Protein AF-C3V8U6-F1 (afdb_monomer)

Mean predicted aligned error: 9.14 Å

Solvent-accessible surface area (backbone atoms only — not comparable to full-atom values): 6872 Å² total; per-residue (Å²): 137,90,54,61,68,58,54,50,29,50,52,47,37,48,53,50,52,52,52,51,47,44,50,62,77,66,28,90,83,67,74,57,60,90,40,48,73,63,55,36,45,42,94,59,98,56,77,76,44,52,65,40,73,44,30,81,65,60,92,86,60,45,64,70,31,73,47,29,43,42,50,41,84,76,35,69,64,44,56,35,56,76,68,35,91,45,75,67,48,30,52,55,44,61,71,66,60,78,50,56,67,75,75,75,96,63,82,75,82,87,81,132

Foldseek 3Di:
DPCVLVVLLVVLVVVVVVVQVCCLVPVPVVADLAFFPRAHEDQDPDPPQAWDWAQPDPSPRTDTHIHGYDYSCPDVLVVLVVPAPDPVSSVVSVVPDDRGDDDPPDPPPPDD

Radius of gyration: 16.35 Å; Cα contacts (8 Å, |Δi|>4): 116; chains: 1; bounding box: 36×38×50 Å

Nearest PDB structures (foldseek):
  5a5g-assembly1_A  TM=9.973E-01  e=7.285E-13  Tepidanaerobacter acetatoxydans Re1
  5a5g-assembly1_B  TM=9.977E-01  e=9.486E-13  Tepidanaerobacter acetatoxydans Re1
  4ioj-assembly1_A  TM=9.973E-01  e=2.728E-12  Moorella thermoacetica ATCC 39073
  7c11-assembly2_N  TM=9.955E-01  e=2.749E-11  Methylorubrum extorquens CM4
  7c11-assembly2_M  TM=9.937E-01  e=3.351E-11  Methylorubrum extorquens CM4

Secondary structure (DSSP, 8-state):
--SHHHHHHHHHHHHHHHHHHHHHTT-TT---GGGB---EEESS--SGGGSEEES-SSTTS---EEE-EEEGGGSHHHHHHHH-SSHHHHHHHHTT---B-PPPS-------

Structure (mmCIF, N/CA/C/O backbone):
data_AF-C3V8U6-F1
#
_entry.id   AF-C3V8U6-F1
#
loop_
_atom_site.group_PDB
_atom_site.id
_atom_site.type_symbol
_atom_site.label_atom_id
_atom_site.label_alt_id
_atom_site.label_comp_id
_atom_site.label_asym_id
_atom_site.label_entity_id
_atom_site.label_seq_id
_atom_site.pdbx_PDB_ins_code
_atom_site.Cartn_x
_atom_site.Cartn_y
_atom_site.Cartn_z
_atom_site.occupancy
_atom_site.B_iso_or_equiv
_atom_site.auth_seq_id
_atom_site.auth_comp_id
_atom_site.auth_asym_id
_atom_site.auth_atom_id
_atom_site.pdbx_PDB_model_num
ATOM 1 N N . PHE A 1 1 ? 17.913 5.427 -17.043 1.00 55.41 1 PHE A N 1
ATOM 2 C CA . PHE A 1 1 ? 16.803 5.213 -16.097 1.00 55.41 1 PHE A CA 1
ATOM 3 C C . PHE A 1 1 ? 15.525 5.514 -16.863 1.00 55.41 1 PHE A C 1
ATOM 5 O O . PHE A 1 1 ? 15.344 6.649 -17.277 1.00 55.41 1 PHE A O 1
ATOM 12 N N . THR A 1 2 ? 14.731 4.498 -17.187 1.00 65.31 2 THR A N 1
ATOM 13 C CA . THR A 1 2 ? 13.635 4.552 -18.181 1.00 65.31 2 THR A CA 1
ATOM 14 C C . THR A 1 2 ? 12.262 4.870 -17.580 1.00 65.31 2 THR A C 1
ATOM 16 O O . THR A 1 2 ? 11.266 4.854 -18.290 1.00 65.31 2 THR A O 1
ATOM 19 N N . GLY A 1 3 ? 12.202 5.204 -16.285 1.00 70.88 3 GLY A N 1
ATOM 20 C CA . GLY A 1 3 ? 10.948 5.476 -15.571 1.00 70.88 3 GLY A CA 1
ATOM 21 C C . GLY A 1 3 ? 10.321 4.249 -14.897 1.00 70.88 3 GLY A C 1
ATOM 22 O O . GLY A 1 3 ? 9.263 4.372 -14.288 1.00 70.88 3 GLY A O 1
ATOM 23 N N . ASP A 1 4 ? 10.989 3.094 -14.936 1.00 72.38 4 ASP A N 1
ATOM 24 C CA . ASP A 1 4 ? 10.472 1.826 -14.400 1.00 72.38 4 ASP A CA 1
ATOM 25 C C . ASP A 1 4 ? 10.136 1.908 -12.900 1.00 72.38 4 ASP A C 1
ATOM 27 O O . ASP A 1 4 ? 9.095 1.425 -12.462 1.00 72.38 4 ASP A O 1
ATOM 31 N N . PHE A 1 5 ? 10.943 2.628 -12.114 1.00 74.25 5 PHE A N 1
ATOM 32 C CA . PHE A 1 5 ? 10.674 2.857 -10.688 1.00 74.25 5 PHE A CA 1
ATOM 33 C C . PHE A 1 5 ? 9.403 3.671 -10.437 1.00 74.25 5 PHE A C 1
ATOM 35 O O . PHE A 1 5 ? 8.665 3.382 -9.496 1.00 74.25 5 PHE A O 1
ATOM 42 N N . HIS A 1 6 ? 9.100 4.647 -11.296 1.00 77.75 6 HIS A N 1
ATOM 43 C CA . HIS A 1 6 ? 7.857 5.408 -11.191 1.00 77.75 6 HIS A CA 1
ATOM 44 C C . HIS A 1 6 ? 6.644 4.541 -11.531 1.00 77.75 6 HIS A C 1
ATOM 46 O O . HIS A 1 6 ? 5.625 4.640 -10.851 1.00 77.75 6 HIS A O 1
ATOM 52 N N . ALA A 1 7 ? 6.755 3.665 -12.534 1.00 79.62 7 ALA A N 1
ATOM 53 C CA . ALA A 1 7 ? 5.686 2.737 -12.895 1.00 79.62 7 ALA A CA 1
ATOM 54 C C . ALA A 1 7 ? 5.413 1.714 -11.778 1.00 79.62 7 ALA A C 1
ATOM 56 O O . ALA A 1 7 ? 4.258 1.490 -11.415 1.00 79.62 7 ALA A O 1
ATOM 57 N N . ILE A 1 8 ? 6.469 1.150 -11.182 1.00 78.81 8 ILE A N 1
ATOM 58 C CA . ILE A 1 8 ? 6.370 0.223 -10.044 1.00 78.81 8 ILE A CA 1
ATOM 59 C C . ILE A 1 8 ? 5.762 0.930 -8.831 1.00 78.81 8 ILE A C 1
ATOM 61 O O . ILE A 1 8 ? 4.830 0.409 -8.216 1.00 78.81 8 ILE A O 1
ATOM 65 N N . GLY A 1 9 ? 6.230 2.144 -8.526 1.00 79.50 9 GLY A N 1
ATOM 66 C CA . GLY A 1 9 ? 5.693 2.941 -7.428 1.00 79.50 9 GLY A CA 1
ATOM 67 C C . GLY A 1 9 ? 4.214 3.285 -7.614 1.00 79.50 9 GLY A C 1
ATOM 68 O O . GLY A 1 9 ? 3.418 3.160 -6.683 1.00 79.50 9 GLY A O 1
ATOM 69 N N . ALA A 1 10 ? 3.817 3.647 -8.837 1.00 82.50 10 ALA A N 1
ATOM 70 C CA . ALA A 1 10 ? 2.424 3.906 -9.181 1.00 82.50 10 ALA A CA 1
ATOM 71 C C . ALA A 1 10 ? 1.550 2.653 -9.023 1.00 82.50 10 ALA A C 1
ATOM 73 O O . ALA A 1 10 ? 0.466 2.748 -8.454 1.00 82.50 10 ALA A O 1
ATOM 74 N N . ALA A 1 11 ? 2.018 1.481 -9.463 1.00 82.12 11 ALA A N 1
ATOM 75 C CA . ALA A 1 11 ? 1.281 0.225 -9.322 1.00 82.12 11 ALA A CA 1
ATOM 76 C C . ALA A 1 11 ? 1.091 -0.182 -7.849 1.00 82.12 11 ALA A C 1
ATOM 78 O O . ALA A 1 11 ? -0.018 -0.532 -7.443 1.00 82.12 11 ALA A O 1
ATOM 79 N N . ASN A 1 12 ? 2.145 -0.083 -7.033 1.00 85.25 12 ASN A N 1
ATOM 80 C CA . ASN A 1 12 ? 2.086 -0.386 -5.601 1.00 85.25 12 ASN A CA 1
ATOM 81 C C . ASN A 1 12 ? 1.099 0.534 -4.864 1.00 85.25 12 ASN A C 1
ATOM 83 O O . ASN A 1 12 ? 0.270 0.076 -4.074 1.00 85.25 12 ASN A O 1
ATOM 87 N N . ASN A 1 13 ? 1.165 1.836 -5.153 1.00 86.19 13 ASN A N 1
ATOM 88 C CA . ASN A 1 13 ? 0.293 2.830 -4.531 1.00 86.19 13 ASN A CA 1
ATOM 89 C C . ASN A 1 13 ? -1.149 2.748 -5.045 1.00 86.19 13 ASN A C 1
ATOM 91 O O . ASN A 1 13 ? -2.075 3.000 -4.276 1.00 86.19 13 ASN A O 1
ATOM 95 N N . LEU A 1 14 ? -1.358 2.345 -6.303 1.00 85.94 14 LEU A N 1
ATOM 96 C CA . LEU A 1 14 ? -2.687 2.055 -6.836 1.00 85.94 14 LEU A CA 1
ATOM 97 C C . LEU A 1 14 ? -3.342 0.893 -6.080 1.00 85.94 14 LEU A C 1
ATOM 99 O O . LEU A 1 14 ? -4.506 1.005 -5.707 1.00 85.94 14 LEU A O 1
ATOM 103 N N . LEU A 1 15 ? -2.603 -0.187 -5.804 1.00 84.56 15 LEU A N 1
ATOM 104 C CA . LEU A 1 15 ? -3.119 -1.318 -5.028 1.00 84.56 15 LEU A CA 1
ATOM 105 C C . LEU A 1 15 ? -3.519 -0.898 -3.606 1.00 84.56 15 LEU A C 1
ATOM 107 O O . LEU A 1 15 ? -4.611 -1.239 -3.156 1.00 84.56 15 LEU A O 1
ATOM 111 N N . ALA A 1 16 ? -2.686 -0.093 -2.939 1.00 86.81 16 ALA A N 1
ATOM 112 C CA . ALA A 1 16 ? -3.012 0.467 -1.626 1.00 86.81 16 ALA A CA 1
ATOM 113 C C . ALA A 1 16 ? -4.279 1.346 -1.674 1.00 86.81 16 ALA A C 1
ATOM 115 O O . ALA A 1 16 ? -5.174 1.199 -0.847 1.00 86.81 16 ALA A O 1
ATOM 116 N N . ALA A 1 17 ? -4.401 2.215 -2.683 1.00 87.62 17 ALA A N 1
ATOM 117 C CA . ALA A 1 17 ? -5.578 3.065 -2.857 1.00 87.62 17 ALA A CA 1
ATOM 118 C C . ALA A 1 17 ? -6.855 2.256 -3.140 1.00 87.62 17 ALA A C 1
ATOM 120 O O . ALA A 1 17 ? -7.919 2.574 -2.610 1.00 87.62 17 ALA A O 1
ATOM 121 N N . MET A 1 18 ? -6.763 1.199 -3.954 1.00 86.75 18 MET A N 1
ATOM 122 C CA . MET A 1 18 ? -7.888 0.301 -4.227 1.00 86.75 18 MET A CA 1
ATOM 123 C C . MET A 1 18 ? -8.327 -0.462 -2.975 1.00 86.75 18 MET A C 1
ATOM 125 O O . MET A 1 18 ? -9.528 -0.622 -2.768 1.00 86.75 18 MET A O 1
ATOM 129 N N . LEU A 1 19 ? -7.379 -0.893 -2.139 1.00 85.94 19 LEU A N 1
ATOM 130 C CA . LEU A 1 19 ? -7.658 -1.569 -0.874 1.00 85.94 19 LEU A CA 1
ATOM 131 C C . LEU A 1 19 ? -8.443 -0.663 0.084 1.00 85.94 19 LEU A C 1
ATOM 133 O O . LEU A 1 19 ? -9.520 -1.041 0.541 1.00 85.94 19 LEU A O 1
ATOM 137 N N . ASP A 1 20 ? -7.953 0.554 0.326 1.00 85.44 20 ASP A N 1
ATOM 138 C CA . ASP A 1 20 ? -8.624 1.507 1.216 1.00 85.44 20 ASP A CA 1
ATOM 139 C C . ASP A 1 20 ? -9.991 1.940 0.660 1.00 85.44 20 ASP A C 1
ATOM 141 O O . ASP A 1 20 ? -10.970 2.053 1.403 1.00 85.44 20 ASP A O 1
ATOM 145 N N . ASN A 1 21 ? -10.103 2.105 -0.664 1.00 87.94 21 ASN A N 1
ATOM 146 C CA . ASN A 1 21 ? -11.383 2.388 -1.310 1.00 87.94 21 ASN A CA 1
ATOM 147 C C . ASN A 1 21 ? -12.376 1.223 -1.166 1.00 87.94 21 ASN A C 1
ATOM 149 O O . ASN A 1 21 ? -13.547 1.464 -0.890 1.00 87.94 21 ASN A O 1
ATOM 153 N N . HIS A 1 22 ? -11.935 -0.032 -1.302 1.00 86.88 22 HIS A N 1
ATOM 154 C CA . HIS A 1 22 ? -12.797 -1.205 -1.104 1.00 86.88 22 HIS A CA 1
ATOM 155 C C . HIS A 1 22 ? -13.362 -1.266 0.318 1.00 86.88 22 HIS A C 1
ATOM 157 O O . HIS A 1 22 ? -14.552 -1.521 0.516 1.00 86.88 22 HIS A O 1
ATOM 163 N N . ILE A 1 23 ? -12.524 -0.975 1.315 1.00 85.94 23 ILE A N 1
ATOM 164 C CA . ILE A 1 23 ? -12.947 -0.922 2.717 1.00 85.94 23 ILE A CA 1
ATOM 165 C C . ILE A 1 23 ? -13.976 0.199 2.915 1.00 85.94 23 ILE A C 1
ATOM 167 O O . ILE A 1 23 ? -15.014 -0.016 3.539 1.00 85.94 23 ILE A O 1
ATOM 171 N N . LYS A 1 24 ? -13.736 1.377 2.332 1.00 84.94 24 LYS A N 1
ATOM 172 C CA . LYS A 1 24 ? -14.646 2.525 2.427 1.00 84.94 24 LYS A CA 1
ATOM 173 C C . LYS A 1 24 ? -16.006 2.288 1.757 1.00 84.94 24 LYS A C 1
ATOM 175 O O . LYS A 1 24 ? -17.023 2.718 2.287 1.00 84.94 24 LYS A O 1
ATOM 180 N N . GLN A 1 25 ? -16.037 1.625 0.601 1.00 85.69 25 GLN A N 1
ATOM 181 C CA . GLN A 1 25 ? -17.248 1.456 -0.222 1.00 85.69 25 GLN A CA 1
ATOM 182 C C . GLN A 1 25 ? -18.216 0.376 0.292 1.00 85.69 25 GLN A C 1
ATOM 184 O O . GLN A 1 25 ? -19.279 0.185 -0.290 1.00 85.69 25 GLN A O 1
ATOM 189 N N . GLY A 1 26 ? -17.881 -0.327 1.376 1.00 82.75 26 GLY A N 1
ATOM 190 C CA . GLY A 1 26 ? -18.760 -1.346 1.958 1.00 82.75 26 GLY A CA 1
ATOM 191 C C . GLY A 1 26 ? -18.032 -2.561 2.515 1.00 82.75 26 GLY A C 1
ATOM 192 O O . GLY A 1 26 ? -18.664 -3.381 3.175 1.00 82.75 26 GLY A O 1
ATOM 193 N N . ASN A 1 27 ? -16.717 -2.670 2.287 1.00 84.38 27 ASN A N 1
ATOM 194 C CA . ASN A 1 27 ? -15.867 -3.726 2.828 1.00 84.38 27 ASN A CA 1
ATOM 195 C C . ASN A 1 27 ? -16.478 -5.131 2.668 1.00 84.38 27 ASN A C 1
ATOM 197 O O . ASN A 1 27 ? -16.568 -5.901 3.625 1.00 84.38 27 ASN A O 1
ATOM 201 N N . GLU A 1 28 ? -16.909 -5.478 1.454 1.00 83.06 28 GLU A N 1
ATOM 202 C CA . GLU A 1 28 ? -17.591 -6.755 1.171 1.00 83.06 28 GLU A CA 1
ATOM 203 C C . GLU A 1 28 ? -16.738 -7.977 1.555 1.00 83.06 28 GLU A C 1
ATOM 205 O O . GLU A 1 28 ? -17.257 -9.024 1.938 1.00 83.06 28 GLU A O 1
ATOM 210 N N . LEU A 1 29 ? -15.412 -7.810 1.515 1.00 80.69 29 LEU A N 1
ATOM 211 C CA . LEU A 1 29 ? -14.417 -8.823 1.878 1.00 80.69 29 LEU A CA 1
ATOM 212 C C . LEU A 1 29 ? -14.132 -8.876 3.389 1.00 80.69 29 LEU A C 1
ATOM 214 O O . LEU A 1 29 ? -13.322 -9.693 3.821 1.00 80.69 29 LEU A O 1
ATOM 218 N N . LYS A 1 30 ? -14.786 -8.024 4.192 1.00 83.00 30 LYS A N 1
ATOM 219 C CA . LYS A 1 30 ? -14.628 -7.918 5.653 1.00 83.00 30 LYS A CA 1
ATOM 220 C C . LYS A 1 30 ? -13.162 -7.833 6.085 1.00 83.00 30 LYS A C 1
ATOM 222 O O . LYS A 1 30 ? -12.735 -8.480 7.040 1.00 83.00 30 LYS A O 1
ATOM 227 N N . ILE A 1 31 ? -12.394 -7.029 5.360 1.00 83.12 31 ILE A N 1
ATOM 228 C CA . ILE A 1 31 ? -10.984 -6.775 5.626 1.00 83.12 31 ILE A CA 1
ATOM 229 C C . ILE A 1 31 ? -10.873 -6.004 6.938 1.00 83.12 31 ILE A C 1
ATOM 231 O O . ILE A 1 31 ? -11.514 -4.968 7.122 1.00 83.12 31 ILE A O 1
ATOM 235 N N . ASP A 1 32 ? -10.056 -6.520 7.849 1.00 83.44 32 ASP A N 1
ATOM 236 C CA . ASP A 1 32 ? -9.675 -5.819 9.068 1.00 83.44 32 ASP A CA 1
ATOM 237 C C . ASP A 1 32 ? -8.508 -4.882 8.747 1.00 83.44 32 ASP A C 1
ATOM 239 O O . ASP A 1 32 ? -7.429 -5.336 8.359 1.00 83.44 32 ASP A O 1
ATOM 243 N N . ALA A 1 33 ? -8.721 -3.577 8.919 1.00 81.06 33 ALA A N 1
ATOM 244 C CA . ALA A 1 33 ? -7.720 -2.558 8.622 1.00 81.06 33 ALA A CA 1
ATOM 245 C C . ALA A 1 33 ? -6.430 -2.729 9.446 1.00 81.06 33 ALA A C 1
ATOM 247 O O . ALA A 1 33 ? -5.356 -2.350 8.988 1.00 81.06 33 ALA A O 1
ATOM 248 N N . LYS A 1 34 ? -6.505 -3.377 10.619 1.00 81.88 34 LYS A N 1
ATOM 249 C CA . LYS A 1 34 ? -5.337 -3.700 11.458 1.00 81.88 34 LYS A CA 1
ATOM 250 C C . LYS A 1 34 ? -4.509 -4.875 10.933 1.00 81.88 34 LYS A C 1
ATOM 252 O O . LYS A 1 34 ? -3.425 -5.135 11.445 1.00 81.88 34 LYS A O 1
ATOM 257 N N . LYS A 1 35 ? -5.029 -5.625 9.957 1.00 82.88 35 LYS A N 1
ATOM 258 C CA . LYS A 1 35 ? -4.386 -6.814 9.365 1.00 82.88 35 LYS A CA 1
ATOM 259 C C . LYS A 1 35 ? -3.871 -6.583 7.954 1.00 82.88 35 LYS A C 1
ATOM 261 O O . LYS A 1 35 ? -3.433 -7.531 7.295 1.00 82.88 35 LYS A O 1
ATOM 266 N N . ILE A 1 36 ? -3.958 -5.345 7.484 1.00 84.19 36 ILE A N 1
ATOM 267 C CA . ILE A 1 36 ? -3.359 -4.935 6.226 1.00 84.19 36 ILE A CA 1
ATOM 268 C C . ILE A 1 36 ? -1.849 -4.954 6.431 1.00 84.19 36 ILE A C 1
ATOM 270 O O . ILE A 1 36 ? -1.306 -4.208 7.239 1.00 84.19 36 ILE A O 1
ATOM 274 N N . THR A 1 37 ? -1.181 -5.852 5.718 1.00 81.50 37 THR A N 1
ATOM 275 C CA . THR A 1 37 ? 0.284 -5.937 5.690 1.00 81.50 37 THR A CA 1
ATOM 276 C C . THR A 1 37 ? 0.863 -5.143 4.527 1.00 81.50 37 THR A C 1
ATOM 278 O O . THR A 1 37 ? 2.068 -4.912 4.480 1.00 81.50 37 THR A O 1
ATOM 281 N N . TRP A 1 38 ? 0.010 -4.734 3.584 1.00 84.50 38 TRP A N 1
ATOM 282 C CA . TRP A 1 38 ? 0.406 -3.946 2.431 1.00 84.50 38 TRP A CA 1
ATOM 283 C C . TRP A 1 38 ? 0.750 -2.512 2.823 1.00 84.50 38 TRP A C 1
ATOM 285 O O . TRP A 1 38 ? -0.074 -1.807 3.402 1.00 84.50 38 TRP A O 1
ATOM 295 N N . ARG A 1 39 ? 1.957 -2.081 2.455 1.00 85.06 39 ARG A N 1
ATOM 296 C CA . ARG A 1 39 ? 2.484 -0.741 2.722 1.00 85.06 39 ARG A CA 1
ATOM 297 C C . ARG A 1 39 ? 2.575 0.061 1.432 1.00 85.06 39 ARG A C 1
ATOM 299 O O . ARG A 1 39 ? 2.793 -0.482 0.343 1.00 85.06 39 ARG A O 1
ATOM 306 N N . ARG A 1 40 ? 2.418 1.377 1.537 1.00 86.75 40 ARG A N 1
ATOM 307 C CA . ARG A 1 40 ? 2.653 2.282 0.403 1.00 86.75 40 ARG A CA 1
ATOM 308 C C . ARG A 1 40 ? 4.144 2.361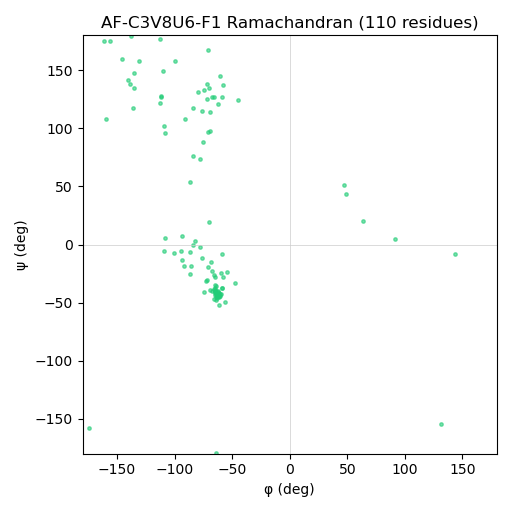 0.091 1.00 86.75 40 ARG A C 1
ATOM 310 O O . ARG A 1 40 ? 4.976 1.916 0.876 1.00 86.75 40 ARG A O 1
ATOM 317 N N . CYS A 1 41 ? 4.503 2.923 -1.058 1.00 83.62 41 CYS A N 1
ATOM 318 C CA . CYS A 1 41 ? 5.910 3.117 -1.387 1.00 83.62 41 CYS A CA 1
ATOM 319 C C . CYS A 1 41 ? 6.205 4.498 -1.953 1.00 83.62 41 CYS A C 1
ATOM 321 O O . CYS A 1 41 ? 5.399 5.095 -2.675 1.00 83.62 41 CYS A O 1
ATOM 323 N N . ILE A 1 42 ? 7.405 4.983 -1.656 1.00 83.12 42 ILE A N 1
ATOM 324 C CA . ILE A 1 42 ? 7.953 6.207 -2.227 1.00 83.12 42 ILE A CA 1
ATOM 325 C C . ILE A 1 42 ? 9.430 5.989 -2.548 1.00 83.12 42 ILE A C 1
ATOM 327 O O . ILE A 1 42 ? 10.169 5.381 -1.775 1.00 83.12 42 ILE A O 1
ATOM 331 N N . ASP A 1 43 ? 9.872 6.489 -3.699 1.00 78.38 43 ASP A N 1
ATOM 332 C CA . ASP A 1 43 ? 11.282 6.452 -4.100 1.00 78.38 43 ASP A CA 1
ATOM 333 C C . ASP A 1 43 ? 12.033 7.668 -3.534 1.00 78.38 43 ASP A C 1
ATOM 335 O O . ASP A 1 43 ? 12.599 8.486 -4.255 1.00 78.38 43 ASP A O 1
ATOM 339 N N . MET A 1 44 ? 11.930 7.846 -2.216 1.00 74.00 44 MET A N 1
ATOM 340 C CA . MET A 1 44 ? 12.604 8.893 -1.454 1.00 74.00 44 MET A CA 1
ATOM 341 C C . MET A 1 44 ? 13.074 8.311 -0.130 1.00 74.00 44 MET A C 1
ATOM 343 O O . MET A 1 44 ? 12.371 7.526 0.506 1.00 74.00 44 MET A O 1
ATOM 347 N N . ASN A 1 45 ? 14.264 8.717 0.311 1.00 75.88 45 ASN A N 1
ATOM 348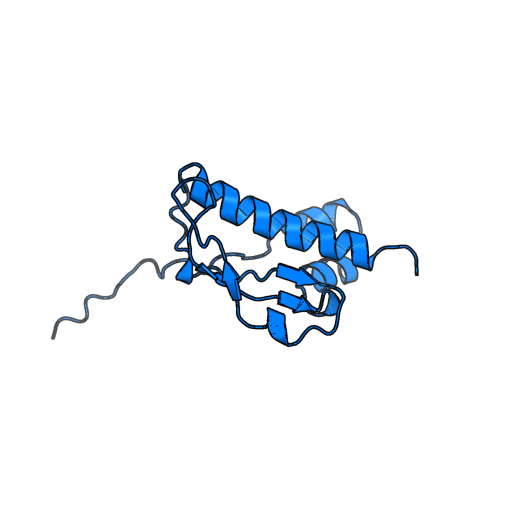 C CA . ASN A 1 45 ? 14.770 8.338 1.625 1.00 75.88 45 ASN A CA 1
ATOM 349 C C . ASN A 1 45 ? 14.105 9.194 2.710 1.00 75.88 45 ASN A C 1
ATOM 351 O O . ASN A 1 45 ? 14.715 10.111 3.263 1.00 75.88 45 ASN A O 1
ATOM 355 N N . ASP A 1 46 ? 12.835 8.902 2.978 1.00 78.31 46 ASP A N 1
ATOM 356 C CA . ASP A 1 46 ? 12.040 9.593 3.979 1.00 78.31 46 ASP A CA 1
ATOM 357 C C . ASP A 1 46 ? 11.777 8.688 5.185 1.00 78.31 46 ASP A C 1
ATOM 359 O O . ASP A 1 46 ? 10.922 7.801 5.186 1.00 78.31 46 ASP A O 1
ATOM 363 N N . ARG A 1 47 ? 12.532 8.926 6.260 1.00 80.75 47 ARG A N 1
ATOM 364 C CA . ARG A 1 47 ? 12.363 8.178 7.509 1.00 80.75 47 ARG A CA 1
ATOM 365 C C . ARG A 1 47 ? 11.075 8.527 8.255 1.00 80.75 47 ARG A C 1
ATOM 367 O O . ARG A 1 47 ? 10.705 7.767 9.149 1.00 80.75 47 ARG A O 1
ATOM 374 N N . GLN A 1 48 ? 10.458 9.676 7.972 1.00 81.25 48 GLN A N 1
ATOM 375 C CA . GLN A 1 48 ? 9.267 10.140 8.686 1.00 81.25 48 GLN A CA 1
ATOM 376 C C . GLN A 1 48 ? 8.044 9.304 8.316 1.00 81.25 48 GLN A C 1
ATOM 378 O O . GLN A 1 48 ? 7.191 9.060 9.160 1.00 81.25 48 GLN A O 1
ATOM 383 N N . LEU A 1 49 ? 8.010 8.781 7.091 1.00 86.50 49 LEU A N 1
ATOM 384 C CA . LEU A 1 49 ? 6.901 7.984 6.574 1.00 86.50 49 LEU A CA 1
ATOM 385 C C . LEU A 1 49 ? 6.942 6.510 6.996 1.00 86.50 49 LEU A C 1
ATOM 387 O O . LEU A 1 49 ? 6.090 5.721 6.591 1.00 86.50 49 LEU A O 1
ATOM 391 N N . ARG A 1 50 ? 7.921 6.112 7.819 1.00 82.31 50 ARG A N 1
ATOM 392 C CA . ARG A 1 50 ? 8.088 4.709 8.209 1.00 82.31 50 ARG A CA 1
ATOM 393 C C . ARG A 1 50 ? 6.912 4.194 9.039 1.00 82.31 50 ARG A C 1
ATOM 395 O O . ARG A 1 50 ? 6.572 3.033 8.894 1.00 82.31 50 ARG A O 1
ATOM 402 N N . ASN A 1 51 ? 6.304 5.031 9.878 1.00 85.62 51 ASN A N 1
ATOM 403 C CA . ASN A 1 51 ? 5.081 4.710 10.613 1.00 85.62 51 ASN A CA 1
ATOM 404 C C . ASN A 1 51 ? 4.158 5.923 10.527 1.00 85.62 51 ASN A C 1
ATOM 406 O O . ASN A 1 51 ? 4.519 6.999 11.006 1.00 85.62 51 ASN A O 1
ATOM 410 N N . VAL A 1 52 ? 2.994 5.751 9.919 1.00 88.94 52 VAL A N 1
ATOM 411 C CA . VAL A 1 52 ? 1.992 6.805 9.765 1.00 88.94 52 VAL A CA 1
ATOM 412 C C . VAL A 1 52 ? 0.634 6.280 10.200 1.00 88.94 52 VAL A C 1
ATOM 414 O O . VAL A 1 52 ?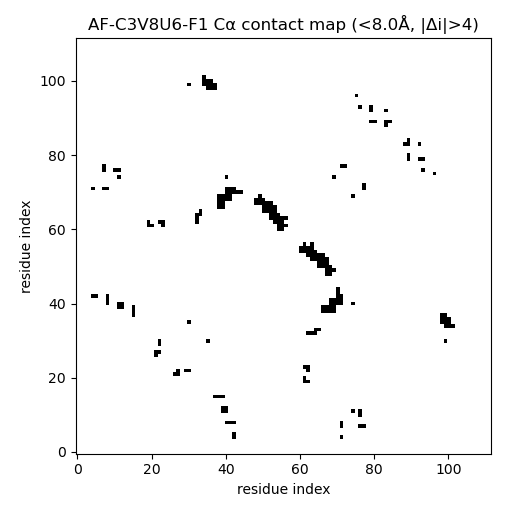 0.396 5.075 10.212 1.00 88.94 52 VAL A O 1
ATOM 417 N N . VAL A 1 53 ? -0.258 7.193 10.558 1.00 88.06 53 VAL A N 1
ATOM 418 C CA . VAL A 1 53 ? -1.681 6.890 10.686 1.00 88.06 53 VAL A CA 1
ATOM 419 C C . VAL A 1 53 ? -2.374 7.665 9.581 1.00 88.06 53 VAL A C 1
ATOM 421 O O . VAL A 1 53 ? -2.200 8.881 9.482 1.00 88.06 53 VAL A O 1
ATOM 424 N N . ASP A 1 54 ? -3.089 6.959 8.719 1.00 87.19 54 ASP A N 1
ATOM 425 C CA . ASP A 1 54 ? -3.825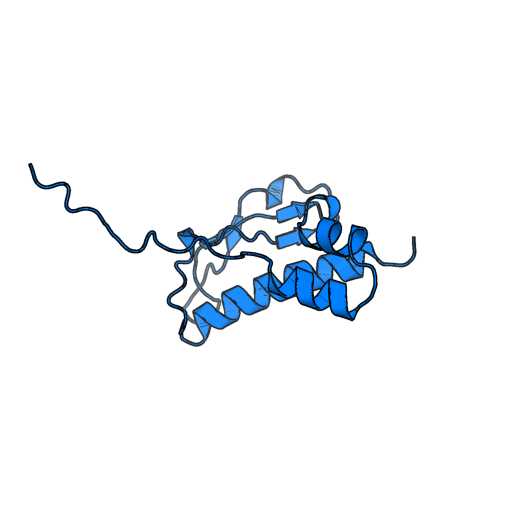 7.526 7.596 1.00 87.19 54 ASP A CA 1
ATOM 426 C C . ASP A 1 54 ? -5.338 7.368 7.799 1.00 87.19 54 ASP A C 1
ATOM 428 O O . ASP A 1 54 ? -5.795 6.869 8.830 1.00 87.19 54 ASP A O 1
ATOM 432 N N . GLY A 1 55 ? -6.130 7.907 6.865 1.00 80.81 55 GLY A N 1
ATOM 433 C CA . GLY A 1 55 ? -7.593 7.934 6.990 1.00 80.81 55 GLY A CA 1
ATOM 434 C C . GLY A 1 55 ? -8.091 8.763 8.180 1.00 80.81 55 GLY A C 1
ATOM 435 O O . GLY A 1 55 ? -9.206 8.553 8.649 1.00 80.81 55 GLY A O 1
ATOM 436 N N . LEU A 1 56 ? -7.247 9.668 8.689 1.00 76.75 56 LEU A N 1
ATOM 437 C CA . LEU A 1 56 ? -7.532 10.570 9.800 1.00 76.75 56 LEU A CA 1
ATOM 438 C C . LEU A 1 56 ? -8.445 11.712 9.344 1.00 76.75 56 LEU A C 1
ATOM 440 O O . LEU A 1 56 ? -7.934 12.752 8.952 1.00 76.75 56 LEU A O 1
ATOM 444 N N . ASP A 1 57 ? -9.762 11.525 9.407 1.00 74.38 57 ASP A N 1
ATOM 445 C CA . ASP A 1 57 ? -10.764 12.603 9.452 1.00 74.38 57 ASP A CA 1
ATOM 446 C C . ASP A 1 57 ? -12.178 11.999 9.661 1.00 74.38 57 ASP A C 1
ATOM 448 O O . ASP A 1 57 ? -12.327 10.880 10.163 1.00 74.38 57 ASP A O 1
ATOM 452 N N . GLY A 1 58 ? -13.229 12.737 9.292 1.00 67.31 58 GLY A N 1
ATOM 453 C CA . GLY A 1 58 ? -14.614 12.283 9.250 1.00 67.31 58 GLY A CA 1
ATOM 454 C C . GLY A 1 58 ? -14.900 11.159 8.243 1.00 67.31 58 GLY A C 1
ATOM 455 O O . GLY A 1 58 ? -14.051 10.687 7.491 1.00 67.31 58 GLY A O 1
ATOM 456 N N . SER A 1 59 ? -16.169 10.741 8.183 1.00 64.88 59 SER A N 1
ATOM 457 C CA . SER A 1 59 ? -16.645 9.600 7.376 1.00 64.88 59 SER A CA 1
ATOM 458 C C . SER A 1 59 ? -16.392 9.716 5.861 1.00 64.88 59 SER A C 1
ATOM 460 O O . SER A 1 59 ? -16.651 8.770 5.118 1.00 64.88 59 SER A O 1
ATOM 462 N N . GLY A 1 60 ? -15.932 10.879 5.387 1.00 70.38 60 GLY A N 1
ATOM 463 C CA . GLY A 1 60 ? -15.594 11.158 3.996 1.00 70.38 60 GLY A CA 1
ATOM 464 C C . GLY A 1 60 ? -14.174 10.761 3.591 1.00 70.38 60 GLY A C 1
ATOM 465 O O . GLY A 1 60 ? -13.953 10.574 2.396 1.00 70.38 60 GLY A O 1
ATOM 466 N N . ASP A 1 61 ? -13.245 10.562 4.529 1.00 71.56 61 ASP A N 1
ATOM 467 C CA . ASP A 1 61 ? -11.802 10.539 4.224 1.00 71.56 61 ASP A CA 1
ATOM 468 C C . ASP A 1 61 ? -11.149 9.156 4.327 1.00 71.56 61 ASP A C 1
ATOM 470 O O . ASP A 1 61 ? -10.020 8.962 3.880 1.00 71.56 61 ASP A O 1
ATOM 474 N N . GLY A 1 62 ? -11.896 8.150 4.790 1.00 74.38 62 GLY A N 1
ATOM 475 C CA . GLY A 1 62 ? -11.480 6.748 4.753 1.00 74.38 62 GLY A CA 1
ATOM 476 C C . GLY A 1 62 ? -11.661 6.039 6.086 1.00 74.38 62 GLY A C 1
ATOM 477 O O . GLY A 1 62 ? -12.526 6.395 6.883 1.00 74.38 62 GLY A O 1
ATOM 478 N N . VAL A 1 63 ? -10.864 4.992 6.295 1.00 80.00 63 VAL A N 1
ATOM 479 C CA . VAL A 1 63 ? -10.818 4.236 7.549 1.00 80.00 63 VAL A CA 1
ATOM 480 C C . VAL A 1 63 ? -9.475 4.484 8.208 1.00 80.00 63 VAL A C 1
ATOM 482 O O . VAL A 1 63 ? -8.441 4.273 7.582 1.00 80.00 63 VAL A O 1
ATOM 485 N N . VAL A 1 64 ? -9.509 4.908 9.472 1.00 86.31 64 VAL A N 1
ATOM 486 C CA . VAL A 1 64 ? -8.299 5.136 10.263 1.00 86.31 64 VAL A CA 1
ATOM 487 C C . VAL A 1 64 ? -7.541 3.824 10.428 1.00 86.31 64 VAL A C 1
ATOM 489 O O . VAL A 1 64 ? -8.078 2.868 11.002 1.00 86.31 64 VAL A O 1
ATOM 492 N N . ARG A 1 65 ? -6.287 3.783 9.975 1.00 84.75 65 ARG A N 1
ATOM 493 C CA . ARG A 1 65 ? -5.394 2.643 10.199 1.00 84.75 65 ARG A CA 1
ATOM 494 C C . ARG A 1 65 ? -3.946 3.075 10.375 1.00 84.75 65 ARG A C 1
ATOM 496 O O . ARG A 1 65 ? -3.547 4.177 10.016 1.00 84.75 65 ARG A O 1
ATOM 503 N N . GLU A 1 66 ? -3.169 2.186 10.979 1.00 85.12 66 GLU A N 1
ATOM 504 C CA . GLU A 1 66 ? -1.716 2.313 10.997 1.00 85.12 66 GLU A CA 1
ATOM 505 C C . GLU A 1 66 ? -1.174 1.815 9.651 1.00 85.12 66 GLU A C 1
ATOM 507 O O . GLU A 1 66 ? -1.551 0.742 9.175 1.00 85.12 66 GLU A O 1
ATOM 512 N N . ASP A 1 67 ? -0.304 2.606 9.030 1.00 86.25 67 ASP A N 1
ATOM 513 C CA . ASP A 1 67 ? 0.343 2.295 7.759 1.00 86.25 67 ASP A CA 1
ATOM 514 C C . ASP A 1 67 ? 1.836 2.676 7.796 1.00 86.25 67 ASP A C 1
ATOM 516 O O . ASP A 1 67 ? 2.378 3.178 8.787 1.00 86.25 67 ASP A O 1
ATOM 520 N N . GLY A 1 68 ? 2.552 2.441 6.704 1.00 85.00 68 GLY A N 1
ATOM 521 C CA . GLY A 1 68 ? 3.849 3.059 6.468 1.00 85.00 68 GLY A CA 1
ATOM 522 C C . GLY A 1 68 ? 4.249 3.014 5.009 1.00 85.00 68 GLY A C 1
ATOM 523 O O . GLY A 1 68 ? 3.574 2.413 4.177 1.00 85.00 68 GLY A O 1
ATOM 524 N N . PHE A 1 69 ? 5.372 3.660 4.725 1.00 82.25 69 PHE A N 1
ATOM 525 C CA . PHE A 1 69 ? 5.971 3.680 3.405 1.00 82.25 69 PHE A CA 1
ATOM 526 C C . PHE A 1 69 ? 7.282 2.903 3.404 1.00 82.25 69 PHE A C 1
ATOM 528 O O . PHE A 1 69 ? 8.177 3.182 4.205 1.00 82.25 69 PHE A O 1
ATOM 535 N N . ASP A 1 70 ? 7.400 1.975 2.460 1.00 78.62 70 ASP A N 1
ATOM 536 C CA . ASP A 1 70 ? 8.651 1.296 2.142 1.00 78.62 70 ASP A CA 1
ATOM 537 C C . ASP A 1 70 ? 9.303 1.918 0.899 1.00 78.62 70 ASP A C 1
ATOM 539 O O . ASP A 1 70 ? 8.660 2.562 0.064 1.00 78.62 70 ASP A O 1
ATOM 543 N N . ILE A 1 71 ? 10.615 1.732 0.759 1.00 69.06 71 ILE A N 1
ATOM 544 C CA . ILE A 1 71 ? 11.327 2.157 -0.450 1.00 69.06 71 ILE A CA 1
ATOM 545 C C . ILE A 1 71 ? 10.889 1.236 -1.594 1.00 69.06 71 ILE A C 1
ATOM 547 O O . ILE A 1 71 ? 10.868 0.020 -1.423 1.00 69.06 71 ILE A O 1
ATOM 551 N N . THR A 1 72 ? 10.583 1.791 -2.770 1.00 59.25 72 THR A N 1
ATOM 552 C CA . THR A 1 72 ? 10.047 1.070 -3.946 1.00 59.25 72 THR A CA 1
ATOM 553 C C . THR A 1 72 ? 10.805 -0.223 -4.298 1.00 59.25 72 THR A C 1
ATOM 555 O O . THR A 1 72 ? 10.194 -1.199 -4.727 1.00 59.25 72 THR A O 1
ATOM 558 N N . VAL A 1 73 ? 12.122 -0.274 -4.063 1.00 57.94 73 VAL A N 1
ATOM 559 C CA . VAL A 1 73 ? 12.961 -1.474 -4.274 1.00 57.94 73 VAL A CA 1
ATOM 560 C C . VAL A 1 73 ? 12.668 -2.644 -3.326 1.00 57.94 73 VAL A C 1
ATOM 562 O O . VAL A 1 73 ? 12.985 -3.777 -3.675 1.00 57.94 73 VAL A O 1
ATOM 565 N N . ALA A 1 74 ? 12.075 -2.401 -2.156 1.00 57.22 74 ALA A N 1
ATOM 566 C CA . ALA A 1 74 ? 11.682 -3.436 -1.197 1.00 57.22 74 ALA A CA 1
ATOM 567 C C . ALA A 1 74 ? 10.285 -4.020 -1.478 1.00 57.22 74 ALA A C 1
ATOM 569 O O . ALA A 1 74 ? 9.881 -4.972 -0.815 1.00 57.22 74 ALA A O 1
ATOM 570 N N . SER A 1 75 ? 9.544 -3.465 -2.445 1.00 62.53 75 SER A N 1
ATOM 571 C CA . SER A 1 75 ? 8.184 -3.909 -2.746 1.00 62.53 75 SER A CA 1
ATOM 572 C C . SER A 1 75 ? 8.180 -5.278 -3.433 1.00 62.53 75 SER A C 1
ATOM 574 O O . SER A 1 75 ? 8.938 -5.524 -4.376 1.00 62.53 75 SER A O 1
ATOM 576 N N . GLU A 1 76 ? 7.252 -6.149 -3.031 1.00 68.12 76 GLU A N 1
ATOM 577 C CA . GLU A 1 76 ? 6.951 -7.402 -3.736 1.00 68.12 76 GLU A CA 1
ATOM 578 C C . GLU A 1 76 ? 6.618 -7.170 -5.221 1.00 68.12 76 GLU A C 1
ATOM 580 O O . GLU A 1 76 ? 6.851 -8.048 -6.052 1.00 68.12 76 GLU A O 1
ATOM 585 N N . VAL A 1 77 ? 6.161 -5.964 -5.586 1.00 72.94 77 VAL A N 1
ATOM 586 C CA . VAL A 1 77 ? 5.948 -5.544 -6.979 1.00 72.94 77 VAL A CA 1
ATOM 587 C C . VAL A 1 77 ? 7.263 -5.540 -7.767 1.00 72.94 77 VAL A C 1
ATOM 589 O O . VAL A 1 77 ? 7.280 -5.990 -8.911 1.00 72.94 77 VAL A O 1
ATOM 592 N N . MET A 1 78 ? 8.378 -5.103 -7.169 1.00 74.69 78 MET A N 1
ATOM 593 C CA . MET A 1 78 ? 9.701 -5.136 -7.807 1.00 74.69 78 MET A CA 1
ATOM 594 C C . MET A 1 78 ? 10.184 -6.578 -7.995 1.00 74.69 78 MET A C 1
ATOM 596 O O . MET A 1 78 ? 10.711 -6.923 -9.049 1.00 74.69 78 MET A O 1
ATOM 600 N N . ALA A 1 79 ? 9.953 -7.452 -7.010 1.00 77.06 79 ALA A N 1
ATOM 601 C CA . ALA A 1 79 ? 10.276 -8.873 -7.137 1.00 77.06 79 ALA A CA 1
ATOM 602 C C . ALA A 1 79 ? 9.439 -9.550 -8.238 1.00 77.06 79 ALA A C 1
ATOM 604 O O . ALA A 1 79 ? 9.977 -10.302 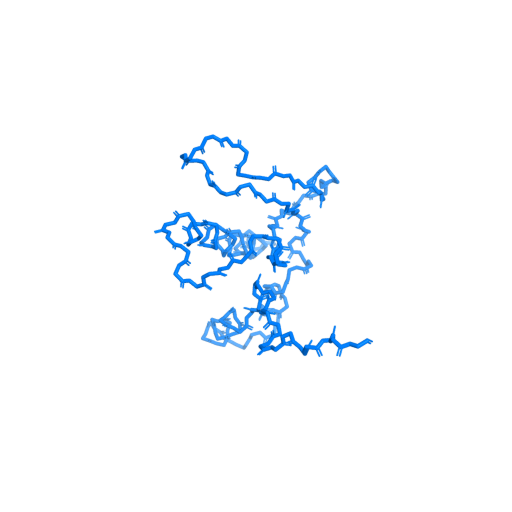-9.053 1.00 77.06 79 ALA A O 1
ATOM 605 N N . ALA A 1 80 ? 8.139 -9.247 -8.307 1.00 78.62 80 ALA A N 1
ATOM 606 C CA . ALA A 1 80 ? 7.261 -9.720 -9.372 1.00 78.62 80 ALA A CA 1
ATOM 607 C C . ALA A 1 80 ? 7.707 -9.207 -10.748 1.00 78.62 80 ALA A C 1
ATOM 609 O O . ALA A 1 80 ? 7.705 -9.983 -11.698 1.00 78.62 80 ALA A O 1
ATOM 610 N N . PHE A 1 81 ? 8.135 -7.944 -10.840 1.00 78.19 81 PHE A N 1
ATOM 611 C CA . PHE A 1 81 ? 8.668 -7.337 -12.059 1.00 78.19 81 PHE A CA 1
ATOM 612 C C . PHE A 1 81 ? 9.973 -7.999 -12.518 1.00 78.19 81 PHE A C 1
ATOM 614 O O . PHE A 1 81 ? 10.076 -8.399 -13.673 1.00 78.19 81 PHE A O 1
ATOM 621 N N . CYS A 1 82 ? 10.935 -8.199 -11.614 1.00 80.19 82 CY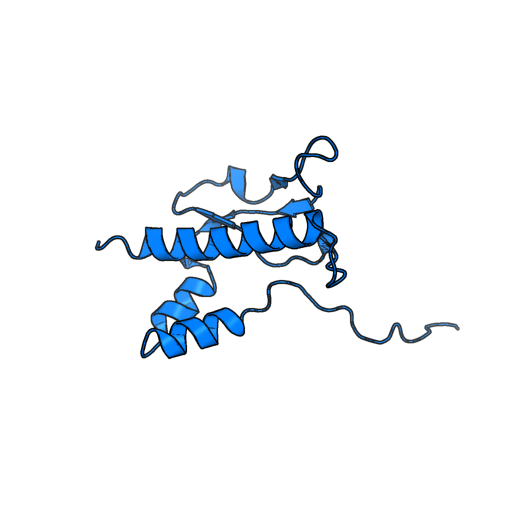S A N 1
ATOM 622 C CA . CYS A 1 82 ? 12.221 -8.830 -11.925 1.00 80.19 82 CYS A CA 1
ATOM 623 C C . CYS A 1 82 ? 12.105 -10.308 -12.331 1.00 80.19 82 CYS A C 1
ATOM 625 O O . CYS A 1 82 ? 12.985 -10.820 -13.018 1.00 80.19 82 CYS A O 1
ATOM 627 N N . LEU A 1 83 ? 11.058 -11.007 -11.880 1.00 83.62 83 LEU A N 1
ATOM 628 C CA . LEU A 1 83 ? 10.831 -12.430 -12.164 1.00 83.62 83 LEU A CA 1
ATOM 629 C 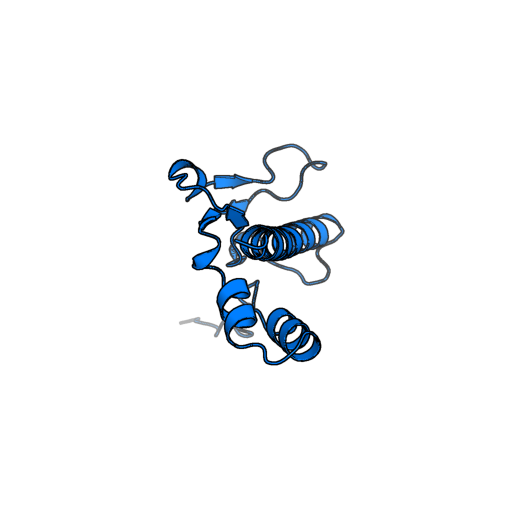C . LEU A 1 83 ? 9.806 -12.679 -13.278 1.00 83.62 83 LEU A C 1
ATOM 631 O O . LEU A 1 83 ? 9.604 -13.834 -13.662 1.00 83.62 83 LEU A O 1
ATOM 635 N N . ALA A 1 84 ? 9.127 -11.639 -13.763 1.00 83.50 84 ALA A N 1
ATOM 636 C CA . ALA A 1 84 ? 8.146 -11.773 -14.827 1.00 83.50 84 ALA A CA 1
ATOM 637 C C . ALA A 1 84 ? 8.840 -11.983 -16.175 1.00 83.50 84 ALA A C 1
ATOM 639 O O . ALA A 1 84 ? 9.770 -11.265 -16.533 1.00 83.50 84 ALA A O 1
ATOM 640 N N . SER A 1 85 ? 8.361 -12.963 -16.939 1.00 84.81 85 SER A N 1
ATOM 641 C CA . SER A 1 85 ? 8.860 -13.211 -18.303 1.00 84.81 85 SER A CA 1
ATOM 642 C C . SER A 1 85 ? 8.132 -12.373 -19.359 1.00 84.81 85 SER A C 1
ATOM 644 O O . SER A 1 85 ? 8.689 -12.080 -20.414 1.00 84.81 85 SER A O 1
ATOM 646 N N . ASP A 1 86 ? 6.893 -11.971 -19.072 1.00 86.69 86 ASP A N 1
ATOM 647 C CA . ASP A 1 86 ? 6.058 -11.131 -19.925 1.00 86.69 86 ASP A CA 1
ATOM 648 C C . ASP A 1 86 ? 4.995 -10.380 -19.094 1.00 86.69 86 ASP A C 1
ATOM 650 O O . ASP A 1 86 ? 4.856 -10.581 -17.883 1.00 86.69 86 ASP A O 1
ATOM 654 N N . ILE A 1 87 ? 4.230 -9.495 -19.742 1.00 78.25 87 ILE A N 1
ATOM 655 C CA . ILE A 1 87 ? 3.196 -8.683 -19.079 1.00 78.25 87 ILE A CA 1
ATOM 656 C C . ILE A 1 87 ? 2.037 -9.517 -18.506 1.00 78.25 87 ILE A C 1
ATOM 658 O O . ILE A 1 87 ? 1.412 -9.111 -17.524 1.00 78.25 87 ILE A O 1
ATOM 662 N N . SER A 1 88 ? 1.743 -10.677 -19.097 1.00 83.62 88 SER A N 1
ATOM 663 C CA . SER A 1 88 ? 0.684 -11.565 -18.617 1.00 83.62 88 SER A CA 1
ATOM 664 C C . SER A 1 88 ? 1.131 -12.288 -17.348 1.00 83.62 88 SER A C 1
ATOM 666 O O . SER A 1 88 ? 0.363 -12.358 -16.387 1.00 83.62 88 SER A O 1
ATOM 668 N N . ASP A 1 89 ? 2.385 -12.743 -17.298 1.00 84.00 89 ASP A N 1
ATOM 669 C CA . ASP A 1 89 ? 2.996 -13.315 -16.097 1.00 84.00 89 ASP A CA 1
ATOM 670 C C . ASP A 1 89 ? 3.119 -12.267 -14.985 1.00 84.00 89 ASP A C 1
ATOM 672 O O . ASP A 1 89 ? 2.755 -12.540 -13.841 1.00 84.00 89 ASP A O 1
ATOM 676 N N . LEU A 1 90 ? 3.516 -11.031 -15.315 1.00 78.75 90 LEU A N 1
ATOM 677 C CA . LEU A 1 90 ? 3.528 -9.927 -14.352 1.00 78.75 90 LEU A CA 1
ATOM 678 C C . LEU A 1 90 ? 2.140 -9.722 -13.734 1.00 78.75 90 LEU A C 1
ATOM 680 O O . LEU A 1 90 ? 2.005 -9.701 -12.512 1.00 78.75 90 LEU A O 1
ATOM 684 N N . LYS A 1 91 ? 1.089 -9.646 -14.560 1.00 76.12 91 LYS A N 1
ATOM 685 C CA . LYS A 1 91 ? -0.293 -9.506 -14.079 1.00 76.12 91 LYS A CA 1
ATOM 686 C C . LYS A 1 91 ? -0.714 -10.679 -13.189 1.00 76.12 91 LYS A C 1
ATOM 688 O O . LYS A 1 91 ? -1.334 -10.462 -12.149 1.00 76.12 91 LYS A O 1
ATOM 693 N N . ALA A 1 92 ? -0.363 -11.909 -13.564 1.00 83.38 92 ALA A N 1
ATOM 694 C CA . ALA A 1 92 ? -0.672 -13.097 -12.773 1.00 83.38 92 ALA A CA 1
ATOM 695 C C . ALA A 1 92 ? 0.072 -13.114 -11.427 1.00 83.38 92 ALA A C 1
ATOM 697 O O . ALA A 1 92 ? -0.501 -13.521 -10.420 1.00 83.38 92 ALA A O 1
ATOM 698 N N . ARG A 1 93 ? 1.330 -12.658 -11.389 1.00 82.88 93 ARG A N 1
ATOM 699 C CA . AR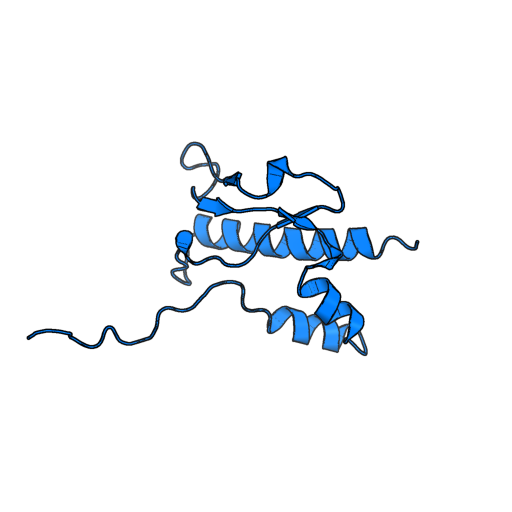G A 1 93 ? 2.122 -12.517 -10.158 1.00 82.88 93 ARG A CA 1
ATOM 700 C C . ARG A 1 93 ? 1.541 -11.456 -9.238 1.00 82.88 93 ARG A C 1
ATOM 702 O O . ARG A 1 93 ? 1.346 -11.748 -8.065 1.00 82.88 93 ARG A O 1
ATOM 709 N N . LEU A 1 94 ? 1.202 -10.284 -9.777 1.00 78.06 94 LEU A N 1
ATOM 710 C CA . LEU A 1 94 ? 0.549 -9.218 -9.015 1.00 78.06 94 LEU A CA 1
ATOM 711 C C . LEU A 1 94 ? -0.786 -9.689 -8.421 1.00 78.06 94 LEU A C 1
ATOM 713 O O . LEU A 1 94 ? -1.087 -9.376 -7.278 1.00 78.06 94 LEU A O 1
ATOM 717 N N . GLY A 1 95 ? -1.550 -10.510 -9.148 1.00 78.25 95 GLY A N 1
ATOM 718 C CA . GLY A 1 95 ? -2.790 -11.106 -8.638 1.00 78.25 95 GLY A CA 1
ATOM 719 C C . GLY A 1 95 ? -2.608 -12.153 -7.529 1.00 78.25 95 GLY A C 1
ATOM 720 O O . GLY A 1 95 ? -3.582 -12.495 -6.867 1.00 78.25 95 GLY A O 1
ATOM 721 N N . ARG A 1 96 ? -1.390 -12.671 -7.317 1.00 81.00 96 ARG A N 1
ATOM 722 C CA . ARG A 1 96 ? -1.061 -13.613 -6.230 1.00 81.00 96 ARG A CA 1
ATOM 723 C C . ARG A 1 96 ? -0.518 -12.926 -4.976 1.00 81.00 96 ARG A C 1
ATOM 725 O O . ARG A 1 96 ? -0.288 -13.611 -3.983 1.00 81.00 96 ARG A O 1
ATOM 732 N N . ILE A 1 97 ? -0.288 -11.615 -5.024 1.00 80.19 97 ILE A N 1
ATOM 733 C CA . ILE A 1 97 ? 0.207 -10.844 -3.883 1.00 80.19 97 ILE A CA 1
ATOM 734 C C . ILE A 1 97 ? -0.850 -10.849 -2.777 1.00 80.19 97 ILE A C 1
ATOM 736 O O . ILE A 1 97 ? -2.014 -10.510 -2.998 1.00 80.19 97 ILE A O 1
ATOM 740 N N . ILE A 1 98 ? -0.433 -11.235 -1.573 1.00 76.75 98 ILE A N 1
ATOM 741 C CA . ILE A 1 98 ? -1.298 -11.276 -0.397 1.00 76.75 98 ILE A CA 1
ATOM 742 C C . ILE A 1 98 ? -1.198 -9.922 0.307 1.00 76.75 98 ILE A C 1
ATOM 744 O O . ILE A 1 98 ? -0.194 -9.603 0.932 1.00 76.75 98 ILE A O 1
ATOM 748 N N . VAL A 1 99 ? -2.261 -9.124 0.212 1.00 77.50 99 VAL A N 1
ATOM 749 C CA . VAL A 1 99 ? -2.318 -7.765 0.789 1.00 77.50 99 VAL A CA 1
ATOM 750 C C . VAL A 1 99 ? -2.884 -7.711 2.213 1.00 77.50 99 VAL A C 1
ATOM 752 O O . VAL A 1 99 ? -2.689 -6.729 2.930 1.00 77.50 99 VAL A O 1
ATOM 755 N N . VAL A 1 100 ? -3.599 -8.760 2.627 1.00 75.12 100 VAL A N 1
ATOM 756 C CA . VAL A 1 100 ? -4.281 -8.859 3.923 1.00 75.12 100 VAL A CA 1
ATOM 757 C C . VAL A 1 100 ? -4.012 -10.233 4.513 1.00 75.12 100 VAL A C 1
ATOM 759 O O . VAL A 1 100 ? -4.161 -11.249 3.832 1.00 75.12 100 VAL A O 1
ATOM 762 N N . THR A 1 101 ? -3.674 -10.279 5.799 1.00 67.50 101 THR A N 1
ATOM 763 C CA . THR A 1 101 ? -3.571 -11.559 6.507 1.00 67.50 101 THR A CA 1
ATOM 764 C C . THR A 1 101 ? -4.975 -12.080 6.818 1.00 67.50 101 THR A C 1
ATOM 766 O O . THR A 1 101 ? -5.716 -11.461 7.586 1.00 67.50 101 THR A O 1
ATOM 769 N N . ALA A 1 102 ? -5.354 -13.217 6.226 1.00 56.06 102 ALA A N 1
ATOM 770 C CA . ALA A 1 102 ? -6.621 -13.881 6.522 1.00 56.06 102 ALA A CA 1
ATOM 771 C C . ALA A 1 102 ? -6.702 -14.275 8.009 1.00 56.06 102 ALA A C 1
ATOM 773 O O . ALA A 1 102 ? -5.702 -14.630 8.637 1.00 56.06 102 ALA A O 1
ATOM 774 N N . LEU A 1 103 ? -7.905 -14.213 8.589 1.00 53.16 103 LEU A N 1
ATOM 775 C CA . LEU A 1 103 ? -8.165 -14.818 9.896 1.00 53.16 103 LEU A CA 1
ATOM 776 C C . LEU A 1 103 ? -7.850 -16.323 9.820 1.00 53.16 103 LEU A C 1
ATOM 778 O O . LEU A 1 103 ? -8.260 -16.957 8.848 1.00 53.16 103 LEU A O 1
ATOM 782 N N . PRO A 1 104 ? -7.184 -16.924 10.823 1.00 45.19 104 PRO A N 1
ATOM 783 C CA . PRO A 1 104 ? -7.237 -18.372 10.958 1.00 45.19 104 PRO A CA 1
ATOM 784 C C . PRO A 1 104 ? -8.711 -18.765 11.115 1.00 45.19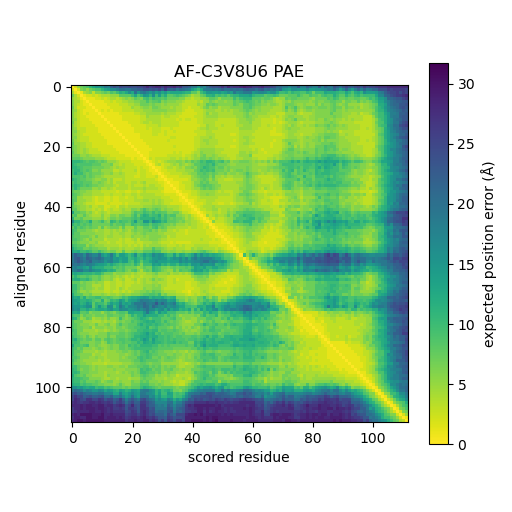 104 PRO A C 1
ATOM 786 O O . PRO A 1 104 ? -9.413 -18.211 11.961 1.00 45.19 104 PRO A O 1
ATOM 789 N N . GLU A 1 105 ? -9.191 -19.695 10.292 1.00 48.22 105 GLU A N 1
ATOM 790 C CA . GLU A 1 105 ? -10.607 -20.090 10.202 1.00 48.22 105 GLU A CA 1
ATOM 791 C C . GLU A 1 105 ? -11.114 -20.873 11.434 1.00 48.22 105 GLU A C 1
ATOM 793 O O . GLU A 1 105 ? -12.120 -21.571 11.377 1.00 48.22 105 GLU A O 1
ATOM 798 N N . ASN A 1 106 ? -10.431 -20.787 12.578 1.00 43.50 106 ASN A N 1
ATOM 799 C CA . ASN A 1 106 ? -10.859 -21.453 13.800 1.00 43.50 106 ASN A CA 1
ATOM 800 C C . ASN A 1 106 ? -10.210 -20.797 15.032 1.00 43.50 106 ASN A C 1
ATOM 802 O O . ASN A 1 106 ? -9.013 -20.997 15.262 1.00 43.50 106 ASN A O 1
ATOM 806 N N . PRO A 1 107 ? -10.945 -20.043 15.871 1.00 50.28 107 PRO A N 1
ATOM 807 C CA . PRO A 1 107 ? -10.531 -19.889 17.250 1.00 50.28 107 PRO A CA 1
ATOM 808 C C . PRO A 1 107 ? -10.793 -21.248 17.896 1.00 50.28 107 PRO A C 1
ATOM 810 O O . PRO A 1 107 ? -11.924 -21.568 18.252 1.00 50.28 107 PRO A O 1
ATOM 813 N N . SER A 1 108 ? -9.765 -22.091 17.995 1.00 53.62 108 SER A N 1
ATOM 814 C CA . SER A 1 108 ? -9.820 -23.253 18.880 1.00 53.62 108 SER A CA 1
ATOM 815 C C . SER A 1 108 ? -10.400 -22.794 20.225 1.00 53.62 108 SER A C 1
ATOM 817 O O . SER A 1 108 ? -9.870 -21.826 20.785 1.00 53.62 108 SER A O 1
ATOM 819 N N . PRO A 1 109 ? -11.486 -23.407 20.728 1.00 51.50 109 PRO A N 1
ATOM 820 C CA . PRO A 1 109 ? -12.055 -23.017 22.002 1.00 51.50 109 PRO A CA 1
ATOM 821 C C . PRO A 1 109 ? -11.052 -23.448 23.072 1.00 51.50 109 PRO A C 1
ATOM 823 O O . PRO A 1 109 ? -10.958 -24.616 23.433 1.00 51.50 109 PRO A O 1
ATOM 826 N N . LEU A 1 110 ? -10.220 -22.512 23.524 1.00 49.16 110 LEU A N 1
ATOM 827 C CA . LEU A 1 110 ? -9.424 -22.691 24.730 1.00 49.16 110 LEU A CA 1
ATOM 828 C C . LEU A 1 110 ? -10.314 -22.318 25.911 1.00 49.16 110 LEU A C 1
ATOM 830 O O . LEU A 1 110 ? -10.239 -21.229 26.473 1.00 49.16 110 LEU A O 1
ATOM 834 N N . ASN A 1 111 ? -11.211 -23.247 26.223 1.00 47.31 111 ASN A N 1
ATOM 835 C CA . ASN A 1 111 ? -11.908 -23.363 27.488 1.00 47.31 111 ASN A CA 1
ATOM 836 C C . ASN A 1 111 ? -11.355 -24.580 28.244 1.00 47.31 111 ASN A C 1
ATOM 838 O O . ASN A 1 111 ? -11.810 -25.698 28.020 1.00 47.31 111 ASN A O 1
ATOM 842 N N . SER A 1 112 ? -10.405 -24.339 29.150 1.00 42.91 112 SER A N 1
ATOM 843 C CA . SER A 1 112 ? -10.274 -25.008 30.459 1.00 42.91 112 SER A CA 1
ATOM 844 C C . SER A 1 112 ? -9.123 -24.389 31.242 1.00 42.91 112 SER A C 1
ATOM 846 O O . SER A 1 112 ? -7.980 -24.501 30.742 1.00 42.91 112 SER A O 1
#

Sequence (112 aa):
FTGDFHAIGAANNLLAAMLDNHIKQGNELKIDAKKITWRRCIDMNDRQLRNVVDGLDGSGDGVVREDGFDITVASEVMAAFCLASDISDLKARLGRIIVVTALPENPSPLNS

pLDDT: mean 76.54, std 11.43, range [42.91, 88.94]